Protein AF-A0A6I3UZ73-F1 (afdb_monomer)

InterPro domains:
  IPR006935 Helicase/UvrB, N-terminal [PF04851] (71-137)
  IPR027417 P-loop containing nucleoside triphosphate hydrolase [G3DSA:3.40.50.300] (71-139)
  IPR027417 P-loop containing nucleoside triphosphate hydrolase [SSF52540] (62-137)
  IPR051268 Type I restriction enzyme R subunit [PTHR30195] (1-137)

Nearest PDB structures (foldseek):
  4xjx-assembly1_B  TM=8.938E-01  e=1.726E-08  Escherichia coli
  4xjx-assembly1_A  TM=8.950E-01  e=1.965E-08  Escherichia coli
  2w00-assembly2_B  TM=8.833E-01  e=1.965E-08  Escherichia coli
  6h2j-assembly1_A  TM=8.918E-01  e=4.564E-08  Escherichia coli
  4be7-assembly1_B  TM=8.445E-01  e=5.914E-08  Escherichia coli

Radius of gyration: 16.31 Å; Cα contacts (8 Å, |Δi|>4): 140; chains: 1; bounding box: 42×25×46 Å

Secondary structure (DSSP, 8-state):
-EEE-SSSEEE-----GGG--GGG-EEEE-TT--EE-SHHHHIIIIISTTHHHHHHHTSEEEETTTTEEEEPPHHHHHHHHHHHHHHHTT--------TTS-HHHHHHHHHHHHTTSTT---------HHHHHHHHTT-

Sequence (139 aa):
FVVTNKVDTRYIAAARENKLNKQFLTKWVDKDNQPITSLTSFAHEVLSIPRAHQMVMQYSVIDDSKKALILLRPYQIHAIEAVQEASRQQASGYVWHTTGSGKTLTSYKVARNLLQIPSIQKTIFVVDRRDLDQQTTSS

Structure (m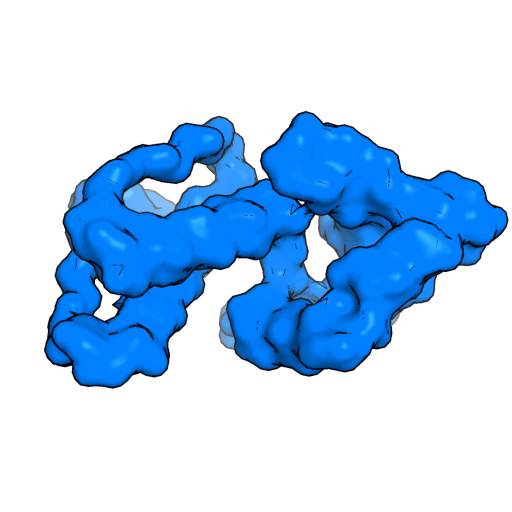mCIF, N/CA/C/O backbone):
data_AF-A0A6I3UZ73-F1
#
_entry.id   AF-A0A6I3UZ73-F1
#
loop_
_atom_site.group_PDB
_atom_site.id
_atom_site.type_symbol
_atom_site.label_atom_id
_atom_site.label_alt_id
_atom_site.label_comp_id
_atom_site.label_asym_id
_atom_site.label_entity_id
_atom_site.label_seq_id
_atom_site.pdbx_PDB_ins_code
_atom_site.Cartn_x
_atom_site.Cartn_y
_atom_site.Cartn_z
_atom_site.occupancy
_atom_site.B_iso_or_equiv
_atom_site.auth_seq_id
_atom_site.auth_comp_id
_atom_site.auth_asym_id
_atom_site.auth_atom_id
_atom_site.pdbx_PDB_model_num
ATOM 1 N N . PHE A 1 1 ? 7.906 7.818 -10.024 1.00 92.12 1 PHE A N 1
ATOM 2 C CA . PHE A 1 1 ? 8.236 7.539 -11.434 1.00 92.12 1 PHE A CA 1
ATOM 3 C C . PHE A 1 1 ? 7.574 6.251 -11.888 1.00 92.12 1 PHE A C 1
ATOM 5 O O . PHE A 1 1 ? 7.428 5.338 -11.080 1.00 92.12 1 PHE A O 1
ATOM 12 N N . VAL A 1 2 ? 7.206 6.185 -13.167 1.00 94.94 2 VAL A N 1
ATOM 13 C CA . VAL A 1 2 ? 6.790 4.956 -13.856 1.00 94.94 2 VAL A CA 1
ATOM 14 C C . VAL A 1 2 ? 7.904 4.590 -14.834 1.00 94.94 2 VAL A C 1
ATOM 16 O O . VAL A 1 2 ? 8.409 5.461 -15.538 1.00 94.94 2 VAL A O 1
ATOM 19 N N . VAL A 1 3 ? 8.313 3.325 -14.840 1.00 94.75 3 VAL A N 1
ATOM 20 C CA . VAL A 1 3 ? 9.386 2.779 -15.678 1.00 94.75 3 VAL A CA 1
ATOM 21 C C . VAL A 1 3 ? 8.789 1.642 -16.493 1.00 94.75 3 VAL A C 1
ATOM 23 O O . VAL A 1 3 ? 8.189 0.733 -15.923 1.00 94.75 3 VAL A O 1
ATOM 26 N N . THR A 1 4 ? 8.914 1.693 -17.816 1.00 96.31 4 THR A N 1
ATOM 27 C CA . THR A 1 4 ? 8.273 0.714 -18.699 1.00 96.31 4 THR A CA 1
ATOM 28 C C . THR A 1 4 ? 9.080 0.474 -19.968 1.00 96.31 4 THR A C 1
ATOM 30 O O . THR A 1 4 ? 9.706 1.389 -20.498 1.00 96.31 4 THR A O 1
ATOM 33 N N . ASN A 1 5 ? 9.014 -0.753 -20.482 1.00 95.94 5 ASN A N 1
ATOM 34 C CA . ASN A 1 5 ? 9.404 -1.111 -21.850 1.00 95.94 5 ASN A CA 1
ATOM 35 C C . ASN A 1 5 ? 8.183 -1.545 -22.694 1.00 95.94 5 ASN A C 1
ATOM 37 O O . ASN A 1 5 ? 8.331 -2.296 -23.654 1.00 95.94 5 ASN A O 1
ATOM 41 N N . LYS A 1 6 ? 6.977 -1.086 -22.320 1.00 92.56 6 LYS A N 1
ATOM 42 C CA . LYS A 1 6 ? 5.643 -1.448 -22.846 1.00 92.56 6 LYS A CA 1
ATOM 43 C C . LYS A 1 6 ? 5.095 -2.802 -22.380 1.00 92.56 6 LYS A C 1
ATOM 45 O O . LYS A 1 6 ? 3.882 -2.905 -22.198 1.00 92.56 6 LYS A O 1
ATOM 50 N N . VAL A 1 7 ? 5.950 -3.800 -22.148 1.00 93.56 7 VAL A N 1
ATOM 51 C CA . VAL A 1 7 ? 5.539 -5.159 -21.728 1.00 93.56 7 VAL A CA 1
ATOM 52 C C . VAL A 1 7 ? 5.731 -5.432 -20.231 1.00 93.56 7 VAL A C 1
ATOM 54 O O . VAL A 1 7 ? 5.000 -6.241 -19.663 1.00 93.56 7 VAL A O 1
ATOM 57 N N . ASP A 1 8 ? 6.674 -4.741 -19.585 1.00 95.44 8 ASP A N 1
ATOM 58 C CA . ASP A 1 8 ? 6.912 -4.744 -18.138 1.00 95.44 8 ASP A CA 1
ATOM 59 C C . ASP A 1 8 ? 6.892 -3.303 -17.617 1.00 95.44 8 ASP A C 1
ATOM 61 O O . ASP A 1 8 ? 7.829 -2.531 -17.828 1.00 95.44 8 ASP A O 1
ATOM 65 N N . THR A 1 9 ? 5.797 -2.937 -16.955 1.00 97.56 9 THR A N 1
ATOM 66 C CA . THR A 1 9 ? 5.589 -1.627 -16.334 1.00 97.56 9 THR A CA 1
ATOM 67 C C . THR A 1 9 ? 5.722 -1.730 -14.824 1.00 97.56 9 THR A C 1
ATOM 69 O O . THR A 1 9 ? 5.130 -2.593 -14.176 1.00 97.56 9 THR A O 1
ATOM 72 N N . ARG A 1 10 ? 6.518 -0.830 -14.251 1.00 96.00 10 ARG A N 1
ATOM 73 C CA . ARG A 1 10 ? 6.781 -0.745 -12.816 1.00 96.00 10 ARG A CA 1
ATOM 74 C C . ARG A 1 10 ? 6.727 0.694 -12.345 1.00 96.00 10 ARG A C 1
ATOM 76 O O . ARG A 1 10 ? 6.858 1.627 -13.135 1.00 96.00 10 ARG A O 1
ATOM 83 N N . TYR A 1 11 ? 6.598 0.879 -11.042 1.00 94.75 11 TYR A N 1
ATOM 84 C CA . TYR A 1 11 ? 6.614 2.193 -10.421 1.00 94.75 11 TYR A CA 1
ATOM 85 C C . TYR A 1 11 ? 7.556 2.234 -9.220 1.00 94.75 11 TYR A C 1
ATOM 87 O O . TYR A 1 11 ? 7.867 1.218 -8.599 1.00 94.75 11 TYR A O 1
ATOM 95 N N . ILE A 1 12 ? 8.039 3.432 -8.912 1.00 93.38 12 ILE A N 1
ATOM 96 C CA . ILE A 1 12 ? 8.897 3.712 -7.761 1.00 93.38 12 ILE A CA 1
ATOM 97 C C . ILE A 1 12 ? 8.591 5.112 -7.232 1.00 93.38 12 ILE A C 1
ATOM 99 O O . ILE A 1 12 ? 8.228 6.011 -8.000 1.00 93.38 12 ILE A O 1
ATOM 103 N N . ALA A 1 13 ? 8.731 5.309 -5.924 1.00 91.69 13 ALA A N 1
ATOM 104 C CA . ALA A 1 13 ? 8.610 6.629 -5.324 1.00 91.69 13 ALA A CA 1
ATOM 105 C C . ALA A 1 13 ? 9.658 7.593 -5.905 1.00 91.69 13 ALA A C 1
ATOM 107 O O . ALA A 1 13 ? 10.764 7.188 -6.268 1.00 91.69 13 ALA A O 1
ATOM 108 N N . ALA A 1 14 ? 9.301 8.871 -6.027 1.00 86.62 14 ALA A N 1
ATOM 109 C CA . ALA A 1 14 ? 10.261 9.882 -6.448 1.00 86.62 14 ALA A CA 1
ATOM 110 C C . ALA A 1 14 ? 11.307 10.097 -5.342 1.00 86.62 14 ALA A C 1
ATOM 112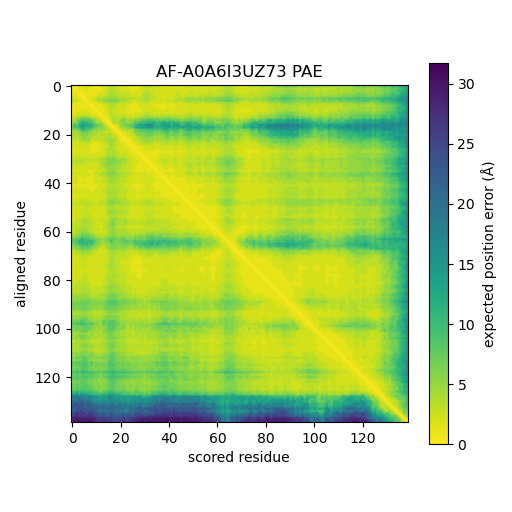 O O . ALA A 1 14 ? 10.960 10.279 -4.175 1.00 86.62 14 ALA A O 1
ATOM 113 N N . ALA A 1 15 ? 12.582 10.082 -5.717 1.00 83.88 15 ALA A N 1
ATOM 114 C CA . ALA A 1 15 ? 13.711 10.344 -4.835 1.00 83.88 15 ALA A CA 1
ATOM 115 C C . ALA A 1 15 ? 14.835 11.022 -5.630 1.00 83.88 15 ALA A C 1
ATOM 117 O O . ALA A 1 15 ? 14.833 10.983 -6.863 1.00 83.88 15 ALA A O 1
ATOM 118 N N . ARG A 1 16 ? 15.803 11.631 -4.929 1.00 77.81 16 ARG A N 1
ATOM 119 C CA . ARG A 1 16 ? 17.061 12.081 -5.552 1.00 77.81 16 ARG A CA 1
ATOM 120 C C . ARG A 1 16 ? 17.782 10.873 -6.161 1.00 77.81 16 ARG A C 1
ATOM 122 O O . ARG A 1 16 ? 17.642 9.767 -5.647 1.00 77.81 16 ARG A O 1
ATOM 129 N N . GLU A 1 17 ? 18.548 11.081 -7.228 1.00 72.69 17 GLU A N 1
ATOM 130 C CA . GLU A 1 17 ? 19.152 9.999 -8.025 1.00 72.69 17 GLU A CA 1
ATOM 131 C C . GLU A 1 17 ? 19.974 9.013 -7.177 1.00 72.69 17 GLU A C 1
ATOM 133 O O . GLU A 1 17 ? 19.786 7.803 -7.265 1.00 72.69 17 GLU A O 1
ATOM 138 N N . ASN A 1 18 ? 20.768 9.528 -6.235 1.00 77.81 18 ASN A N 1
ATOM 139 C CA . ASN A 1 18 ? 21.560 8.733 -5.291 1.00 77.81 18 ASN A CA 1
ATOM 140 C C . ASN A 1 18 ? 20.741 7.969 -4.228 1.00 77.81 18 ASN A C 1
ATOM 142 O O . ASN A 1 18 ? 21.309 7.221 -3.437 1.00 77.81 18 ASN A O 1
ATOM 146 N N . LYS A 1 19 ? 19.420 8.166 -4.177 1.00 78.50 19 LYS A N 1
ATOM 147 C CA . LYS A 1 19 ? 18.487 7.509 -3.249 1.00 78.50 19 LYS A CA 1
ATOM 148 C C . LYS A 1 19 ? 17.490 6.583 -3.957 1.00 78.50 19 LYS A C 1
ATOM 150 O O . LYS A 1 19 ? 16.650 5.978 -3.290 1.00 78.50 19 LYS A O 1
ATOM 155 N N . LEU A 1 20 ? 17.556 6.451 -5.284 1.00 82.06 20 LEU A N 1
ATOM 156 C CA . LEU A 1 20 ? 16.727 5.494 -6.017 1.00 82.06 20 LEU A CA 1
ATOM 157 C C . LEU A 1 20 ? 17.267 4.075 -5.813 1.00 82.06 20 LEU A C 1
ATOM 159 O O . LEU A 1 20 ? 18.351 3.732 -6.273 1.00 82.06 20 LEU A O 1
ATOM 163 N N . ASN A 1 21 ? 16.483 3.226 -5.150 1.00 82.12 21 ASN A N 1
ATOM 164 C CA . ASN A 1 21 ? 16.833 1.825 -4.934 1.00 82.12 21 ASN A CA 1
ATOM 165 C C . ASN A 1 21 ? 15.911 0.909 -5.756 1.00 82.12 21 ASN A C 1
ATOM 167 O O . ASN A 1 21 ? 14.691 0.903 -5.582 1.00 82.12 21 ASN A O 1
ATOM 171 N N . LYS A 1 22 ? 16.517 0.094 -6.631 1.00 84.88 22 LYS A N 1
ATOM 172 C CA . LYS A 1 22 ? 15.824 -0.862 -7.513 1.00 84.88 22 LYS A CA 1
ATOM 173 C C . LYS A 1 22 ? 14.977 -1.888 -6.751 1.00 84.88 22 LYS A C 1
ATOM 175 O O . LYS A 1 22 ? 14.013 -2.393 -7.314 1.00 84.88 22 LYS A O 1
ATOM 180 N N . GLN A 1 23 ? 15.278 -2.165 -5.483 1.00 83.81 23 GLN A N 1
ATOM 181 C CA . GLN A 1 23 ? 14.478 -3.054 -4.629 1.00 83.81 23 GLN A CA 1
ATOM 182 C C . GLN A 1 23 ? 13.062 -2.515 -4.360 1.00 83.81 23 GLN A C 1
ATOM 184 O O . GLN A 1 23 ? 12.166 -3.288 -4.029 1.00 83.81 23 GLN A O 1
ATOM 189 N N . PHE A 1 24 ? 12.838 -1.205 -4.519 1.00 85.81 24 PHE A N 1
ATOM 190 C CA . PHE A 1 24 ? 11.514 -0.583 -4.397 1.00 85.81 24 PHE A CA 1
ATOM 191 C C . PHE A 1 24 ? 10.777 -0.454 -5.735 1.00 85.81 24 PHE A C 1
ATOM 193 O O . PHE A 1 24 ? 9.661 0.066 -5.773 1.00 85.81 24 PHE A O 1
ATOM 200 N N . LEU A 1 25 ? 11.374 -0.929 -6.834 1.00 91.62 25 LEU A N 1
ATOM 201 C CA . LEU A 1 25 ? 10.743 -0.937 -8.146 1.00 91.62 25 LEU A CA 1
ATOM 202 C C . LEU A 1 25 ? 9.636 -1.998 -8.175 1.00 91.62 25 LEU A C 1
ATOM 204 O O . LEU A 1 25 ? 9.893 -3.199 -8.269 1.00 91.62 25 LEU A O 1
ATOM 208 N N . THR A 1 26 ? 8.394 -1.538 -8.083 1.00 94.06 26 THR A N 1
ATOM 209 C CA . THR A 1 26 ? 7.233 -2.374 -7.776 1.00 94.06 26 THR A CA 1
ATOM 210 C C . THR A 1 26 ? 6.395 -2.616 -9.026 1.00 94.06 26 THR A C 1
ATOM 212 O O . THR A 1 26 ? 6.144 -1.695 -9.803 1.00 94.06 26 THR A O 1
ATOM 215 N N . LYS A 1 27 ? 5.966 -3.866 -9.230 1.00 95.31 27 LYS A N 1
ATOM 216 C CA . LYS A 1 27 ? 4.944 -4.221 -10.224 1.00 95.31 27 LYS A CA 1
ATOM 217 C C . LYS A 1 27 ? 3.564 -4.002 -9.625 1.00 95.31 27 LYS A C 1
ATOM 219 O O . LYS A 1 27 ? 3.370 -4.274 -8.441 1.00 95.31 27 LYS A O 1
ATOM 224 N N . TRP A 1 28 ? 2.619 -3.547 -10.437 1.00 96.50 28 TRP A N 1
ATOM 225 C CA . TRP A 1 28 ? 1.223 -3.566 -10.026 1.00 96.50 28 TRP A CA 1
ATOM 226 C C . TRP A 1 28 ? 0.669 -4.991 -10.110 1.00 96.50 28 TRP A C 1
ATOM 228 O O . TRP A 1 28 ? 1.064 -5.765 -10.985 1.00 96.50 28 TRP A O 1
ATOM 238 N N . VAL A 1 29 ? -0.230 -5.329 -9.193 1.00 96.06 29 VAL A N 1
ATOM 239 C CA . VAL A 1 29 ? -1.027 -6.556 -9.237 1.00 96.06 29 VAL A CA 1
ATOM 240 C C . VAL A 1 29 ? -2.485 -6.178 -9.020 1.00 96.06 29 VAL A C 1
ATOM 242 O O . VAL A 1 29 ? -2.764 -5.213 -8.303 1.00 96.06 29 VAL A O 1
ATOM 245 N N . ASP A 1 30 ? -3.403 -6.914 -9.631 1.00 93.62 30 ASP A N 1
ATOM 246 C CA . ASP A 1 30 ? -4.828 -6.760 -9.350 1.00 93.62 30 ASP A CA 1
ATOM 247 C C . ASP A 1 30 ? -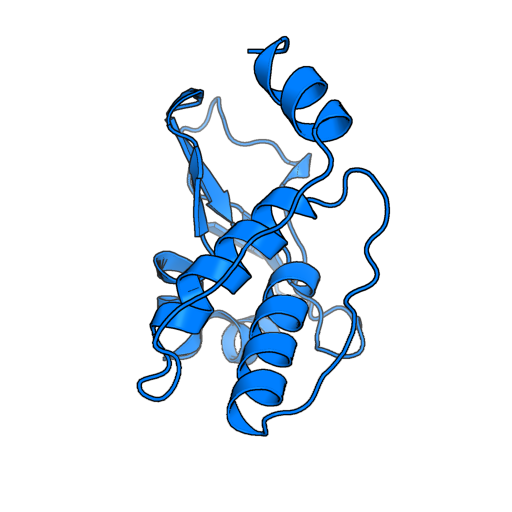5.199 -7.305 -7.956 1.00 93.62 30 ASP A C 1
ATOM 249 O O . ASP A 1 30 ? -4.346 -7.731 -7.169 1.00 93.62 30 ASP A O 1
ATOM 253 N N . LYS A 1 31 ? -6.493 -7.254 -7.636 1.00 88.75 31 LYS A N 1
ATOM 254 C CA . LYS A 1 31 ? -7.061 -7.748 -6.373 1.00 88.75 31 LYS A CA 1
ATOM 255 C C . LYS A 1 31 ? -6.866 -9.257 -6.161 1.00 88.75 31 LYS A C 1
ATOM 257 O O . LYS A 1 31 ? -6.835 -9.704 -5.018 1.00 88.75 31 LYS A O 1
ATOM 262 N N . ASP A 1 32 ? -6.696 -10.015 -7.243 1.00 90.56 32 ASP A N 1
ATOM 263 C CA . ASP A 1 32 ? -6.488 -11.465 -7.255 1.00 90.56 32 ASP A CA 1
ATOM 264 C C . ASP A 1 32 ? -4.981 -11.810 -7.295 1.00 90.56 32 ASP A C 1
ATOM 266 O O . ASP A 1 32 ? -4.579 -12.954 -7.529 1.00 90.56 32 ASP A O 1
ATOM 270 N N . ASN A 1 33 ? -4.133 -10.807 -7.026 1.00 88.44 33 ASN A N 1
ATOM 271 C CA . ASN A 1 33 ? -2.673 -10.850 -7.040 1.00 88.44 33 ASN A CA 1
ATOM 272 C C . ASN A 1 33 ? -2.059 -11.233 -8.396 1.00 88.44 33 ASN A C 1
ATOM 274 O O . ASN A 1 33 ? -0.892 -11.637 -8.449 1.00 88.44 33 ASN A O 1
ATOM 278 N N . GLN A 1 34 ? -2.796 -11.069 -9.496 1.00 94.81 34 GLN A N 1
ATOM 279 C CA . GLN A 1 34 ? -2.259 -11.290 -10.832 1.00 94.81 34 GLN A CA 1
ATOM 280 C C . GLN A 1 34 ? -1.467 -10.060 -11.301 1.00 94.81 34 GLN A C 1
ATOM 282 O O . GLN A 1 34 ? -1.943 -8.927 -11.184 1.00 94.81 34 GLN A O 1
ATOM 287 N N . PRO A 1 35 ? -0.241 -10.237 -11.829 1.00 95.25 35 PRO A N 1
ATOM 288 C CA . PRO A 1 35 ? 0.569 -9.126 -12.317 1.00 95.25 35 PRO A CA 1
ATOM 289 C C . PRO A 1 35 ? -0.074 -8.365 -13.479 1.00 95.25 35 PRO A C 1
ATOM 291 O O . PRO A 1 35 ? -0.417 -8.950 -14.503 1.00 95.25 35 PRO A O 1
ATOM 294 N N . ILE A 1 36 ? -0.107 -7.035 -13.371 1.00 95.94 36 ILE A N 1
ATOM 295 C CA . ILE A 1 36 ? -0.474 -6.137 -14.471 1.00 95.94 36 ILE A CA 1
ATOM 296 C C . ILE A 1 36 ? 0.801 -5.492 -15.006 1.00 95.94 36 ILE A C 1
ATOM 298 O O . ILE A 1 36 ? 1.338 -4.553 -14.417 1.00 95.94 36 ILE A O 1
ATOM 302 N N . THR A 1 37 ? 1.316 -6.025 -16.114 1.00 94.69 37 THR A N 1
ATOM 303 C CA . THR A 1 37 ? 2.630 -5.628 -16.646 1.00 94.69 37 THR A CA 1
ATOM 304 C C . THR A 1 37 ? 2.545 -4.751 -17.894 1.00 94.69 37 THR A C 1
ATOM 306 O O . THR A 1 37 ? 3.433 -3.924 -18.114 1.00 94.69 37 THR A O 1
ATOM 309 N N . SER A 1 38 ? 1.485 -4.883 -18.699 1.00 97.00 38 SER A N 1
ATOM 310 C CA . SER A 1 38 ? 1.317 -4.076 -19.912 1.00 97.00 38 SER A CA 1
ATOM 311 C C . SER A 1 38 ? 1.142 -2.594 -19.560 1.00 97.00 38 SER A C 1
ATOM 313 O O . SER A 1 38 ? 0.484 -2.251 -18.574 1.00 97.00 38 SER A O 1
ATOM 315 N N . LEU A 1 39 ? 1.720 -1.701 -20.369 1.00 96.69 39 LEU A N 1
ATOM 316 C CA . LEU A 1 39 ? 1.588 -0.258 -20.143 1.00 96.69 39 LEU A CA 1
ATOM 317 C C . LEU A 1 39 ? 0.124 0.194 -20.196 1.00 96.69 39 LEU A C 1
ATOM 319 O O . LEU A 1 39 ? -0.293 0.991 -19.364 1.00 96.69 39 LEU A O 1
ATOM 323 N N . THR A 1 40 ? -0.656 -0.324 -21.145 1.00 96.75 40 THR A N 1
ATOM 324 C CA . THR A 1 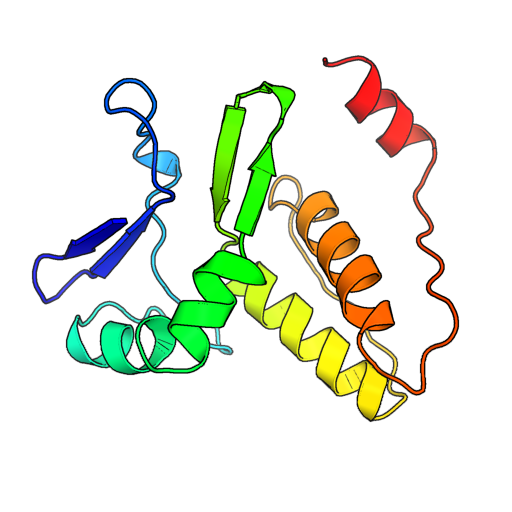40 ? -2.059 0.070 -21.326 1.00 96.75 40 THR A CA 1
ATOM 325 C C . THR A 1 40 ? -2.908 -0.311 -20.116 1.00 96.75 40 THR A C 1
ATOM 327 O O . THR A 1 40 ? -3.627 0.533 -19.585 1.00 96.75 40 THR A O 1
ATOM 330 N N . SER A 1 41 ? -2.785 -1.550 -19.630 1.00 96.44 41 SER A N 1
ATOM 331 C CA . SER A 1 41 ? -3.525 -2.005 -18.448 1.00 96.44 41 SER A CA 1
ATOM 332 C C . SER A 1 41 ? -3.059 -1.276 -17.188 1.00 96.44 41 SER A C 1
ATOM 334 O O . SER A 1 41 ? -3.885 -0.844 -16.393 1.00 96.44 41 SER A O 1
ATOM 336 N N . PHE A 1 42 ? -1.749 -1.056 -17.026 1.00 97.19 42 PHE A N 1
ATOM 337 C CA . PHE A 1 42 ? -1.225 -0.271 -15.906 1.00 97.19 42 PHE A CA 1
ATOM 338 C C . PHE A 1 42 ? -1.740 1.174 -15.927 1.00 97.19 42 PHE A C 1
ATOM 340 O O . PHE A 1 42 ? -2.112 1.715 -14.889 1.00 97.19 42 PHE A O 1
ATOM 347 N N . ALA A 1 43 ? -1.769 1.813 -17.099 1.00 96.75 43 ALA A N 1
ATOM 348 C CA . ALA A 1 43 ? -2.259 3.178 -17.235 1.00 96.75 43 ALA A CA 1
ATOM 349 C C . AL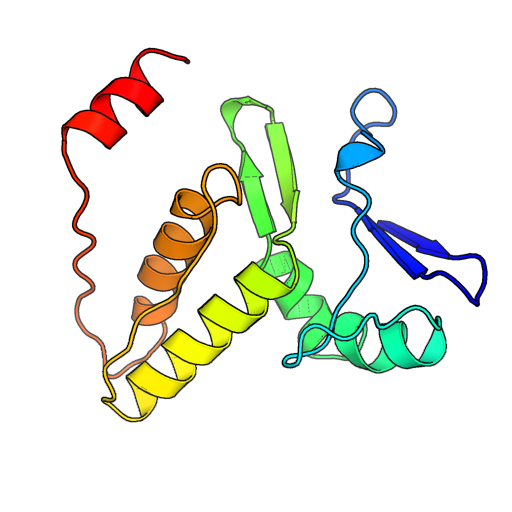A A 1 43 ? -3.741 3.279 -16.854 1.00 96.75 43 ALA A C 1
ATOM 351 O O . ALA A 1 43 ? -4.115 4.197 -16.128 1.00 96.75 43 ALA A O 1
ATOM 352 N N . HIS A 1 44 ? -4.557 2.310 -17.274 1.00 95.88 44 HIS A N 1
ATOM 353 C CA . HIS A 1 44 ? -5.963 2.228 -16.886 1.00 95.88 44 HIS A CA 1
ATOM 354 C C . HIS A 1 44 ? -6.140 2.032 -15.374 1.00 95.88 44 HIS A C 1
ATOM 356 O O . HIS A 1 44 ? -6.930 2.728 -14.745 1.00 95.88 44 HIS A O 1
ATOM 362 N N . GLU A 1 45 ? -5.380 1.118 -14.776 1.00 94.44 45 GLU A N 1
ATOM 363 C CA . GLU A 1 45 ? -5.563 0.729 -13.375 1.00 94.44 45 GLU A CA 1
ATOM 364 C C . GLU A 1 45 ? -4.960 1.715 -12.377 1.00 94.44 45 GLU A C 1
ATOM 366 O O . GLU A 1 45 ? -5.522 1.903 -11.306 1.00 94.44 45 GLU A O 1
ATOM 371 N N . VAL A 1 46 ? -3.822 2.335 -12.707 1.00 95.62 46 VAL A N 1
ATOM 372 C CA . VAL A 1 46 ? -3.002 3.106 -11.752 1.00 95.62 46 VAL A CA 1
ATOM 373 C C . VAL A 1 46 ? -2.927 4.590 -12.103 1.00 95.62 46 VAL A C 1
ATOM 375 O O . VAL A 1 46 ? -2.864 5.429 -11.203 1.00 95.62 46 VAL A O 1
ATOM 378 N N . LEU A 1 47 ? -2.910 4.929 -13.396 1.00 95.75 47 LEU A N 1
ATOM 379 C CA . LEU A 1 47 ? -2.730 6.308 -13.872 1.00 95.75 47 LEU A CA 1
ATOM 380 C C . LEU A 1 47 ? -4.042 6.993 -14.270 1.00 95.75 47 LEU A C 1
ATOM 382 O O . LEU A 1 47 ? -4.031 8.184 -14.580 1.00 95.75 47 LEU A O 1
ATOM 386 N N . SER A 1 48 ? -5.166 6.277 -14.238 1.00 96.19 48 SER A N 1
ATOM 387 C CA . SER A 1 48 ? -6.486 6.866 -14.433 1.00 96.19 48 SER A CA 1
ATOM 388 C C . SER A 1 48 ? -6.844 7.801 -13.282 1.00 96.19 48 SER A C 1
ATOM 390 O O . SER A 1 48 ? -6.396 7.645 -12.145 1.00 96.19 48 SER A O 1
ATOM 392 N N . ILE A 1 49 ? -7.672 8.800 -13.567 1.00 95.81 49 ILE A N 1
ATOM 393 C CA . ILE A 1 49 ? -8.289 9.627 -12.530 1.00 95.81 49 ILE A CA 1
ATOM 394 C C . ILE A 1 49 ? -9.562 8.895 -12.065 1.00 95.81 49 ILE A C 1
ATOM 396 O O . ILE A 1 49 ? -10.336 8.466 -12.918 1.00 95.81 49 ILE A O 1
ATOM 400 N N . PRO A 1 50 ? -9.799 8.741 -10.746 1.00 94.88 50 PRO A N 1
ATOM 401 C CA . PRO A 1 50 ? -9.090 9.391 -9.639 1.00 94.88 50 PRO A CA 1
ATOM 402 C C . PRO A 1 50 ? -7.890 8.617 -9.070 1.00 94.88 50 PRO A C 1
ATOM 404 O O . PRO A 1 50 ? -7.210 9.150 -8.189 1.00 94.88 50 PRO A O 1
ATOM 407 N N . ARG A 1 51 ? -7.592 7.398 -9.538 1.00 94.62 51 ARG A N 1
ATOM 408 C CA . ARG A 1 51 ? -6.566 6.537 -8.925 1.00 94.62 51 ARG A CA 1
ATOM 409 C C . ARG A 1 51 ? -5.189 7.195 -8.843 1.00 94.62 51 ARG A C 1
ATOM 411 O O . ARG A 1 51 ? -4.557 7.119 -7.793 1.00 94.62 51 ARG A O 1
ATOM 418 N N . ALA A 1 52 ? -4.744 7.904 -9.877 1.00 94.62 52 ALA A N 1
ATOM 419 C CA . ALA A 1 52 ? -3.461 8.609 -9.871 1.00 94.62 52 ALA A CA 1
ATOM 420 C C . ALA A 1 52 ? -3.344 9.593 -8.691 1.00 94.62 52 ALA A C 1
ATOM 422 O O . ALA A 1 52 ? -2.314 9.656 -8.017 1.00 94.62 52 ALA A O 1
ATOM 423 N N . HIS A 1 53 ? -4.423 10.318 -8.386 1.00 94.81 53 HIS A N 1
ATOM 424 C CA . HIS A 1 53 ? -4.487 11.214 -7.232 1.00 94.81 53 HIS A CA 1
ATOM 425 C C . HIS A 1 53 ? -4.430 10.442 -5.912 1.00 94.81 53 HIS A C 1
ATOM 427 O O . HIS A 1 53 ? -3.718 10.840 -4.988 1.00 94.81 53 HIS A O 1
ATOM 433 N N . GLN A 1 54 ? -5.133 9.312 -5.821 1.00 93.31 54 GLN A N 1
ATOM 434 C CA . GLN A 1 54 ? -5.087 8.461 -4.633 1.00 93.31 54 GLN A CA 1
ATOM 435 C C . GLN A 1 54 ? -3.690 7.870 -4.418 1.00 93.31 54 GLN A C 1
ATOM 437 O O . GLN A 1 54 ? -3.200 7.886 -3.294 1.00 93.31 54 GLN A O 1
ATOM 442 N N . MET A 1 55 ? -2.999 7.444 -5.476 1.00 93.06 55 MET A N 1
ATOM 443 C CA . MET A 1 55 ? -1.625 6.938 -5.398 1.00 93.06 55 MET A CA 1
ATOM 444 C C . MET A 1 55 ? -0.671 7.948 -4.753 1.00 93.06 55 MET A C 1
ATOM 446 O O . MET A 1 55 ? 0.144 7.575 -3.911 1.00 93.06 55 MET A O 1
ATOM 450 N N . VAL A 1 56 ? -0.797 9.228 -5.114 1.00 90.38 56 VAL A N 1
ATOM 451 C CA . VAL A 1 56 ? 0.084 10.298 -4.620 1.00 90.38 56 VAL A CA 1
ATOM 452 C C . VAL A 1 56 ? -0.335 10.836 -3.249 1.00 90.38 56 VAL A C 1
ATOM 454 O O . VAL A 1 56 ? 0.525 11.249 -2.483 1.00 90.38 56 VAL A O 1
ATOM 457 N N . MET A 1 57 ? -1.629 10.858 -2.916 1.00 87.75 57 MET A N 1
ATOM 458 C CA . MET A 1 57 ? -2.111 11.466 -1.662 1.00 87.75 57 MET A CA 1
ATOM 459 C C . MET A 1 57 ? -2.473 10.441 -0.582 1.00 87.75 57 MET A C 1
ATOM 461 O O . MET A 1 57 ? -2.189 10.614 0.607 1.00 87.75 57 MET A O 1
ATOM 465 N N . GLN A 1 58 ? -3.147 9.367 -0.983 1.00 88.31 58 GLN A N 1
ATOM 466 C CA . GLN A 1 58 ? -3.722 8.370 -0.083 1.00 88.31 58 GLN A CA 1
ATOM 467 C C . GLN A 1 58 ? -2.864 7.117 0.038 1.00 88.31 58 GLN A C 1
ATOM 469 O O . GLN A 1 58 ? -2.963 6.444 1.053 1.00 88.31 58 GLN A O 1
ATOM 474 N N . TYR A 1 59 ? -2.000 6.807 -0.925 1.00 91.69 59 TYR A N 1
ATOM 475 C CA . TYR A 1 59 ? -1.189 5.584 -0.901 1.00 91.69 59 TYR A CA 1
ATOM 476 C C . TYR A 1 59 ? 0.314 5.858 -0.897 1.00 91.69 59 TYR A C 1
ATOM 478 O O . TYR A 1 59 ? 1.123 5.011 -1.277 1.00 91.69 59 TYR A O 1
ATOM 486 N N . SER A 1 60 ? 0.692 7.025 -0.378 1.00 90.62 60 SER A N 1
ATOM 487 C CA . SER A 1 60 ? 2.068 7.365 -0.047 1.00 90.62 60 SER A CA 1
ATOM 488 C C . SER A 1 60 ? 2.229 7.735 1.426 1.00 90.62 60 SER A C 1
ATOM 490 O O . SER A 1 60 ? 1.294 8.215 2.079 1.00 90.62 60 SER A O 1
ATOM 492 N N . VAL A 1 61 ? 3.444 7.562 1.940 1.00 87.00 61 VAL A N 1
ATOM 493 C CA . VAL A 1 61 ? 3.859 7.988 3.279 1.00 87.00 61 VAL A CA 1
ATOM 494 C C . VAL A 1 61 ? 5.179 8.740 3.179 1.00 87.00 61 VAL A C 1
ATOM 496 O O . VAL A 1 61 ? 6.068 8.344 2.430 1.00 87.00 61 VAL A O 1
ATOM 499 N N . ILE A 1 62 ? 5.296 9.839 3.919 1.00 84.88 62 ILE A N 1
ATOM 500 C CA . ILE A 1 62 ? 6.546 10.587 4.044 1.00 84.88 62 ILE A CA 1
ATOM 501 C C . ILE A 1 62 ? 7.296 10.010 5.242 1.00 84.88 62 ILE A C 1
ATOM 503 O O . ILE A 1 62 ? 6.793 10.050 6.363 1.00 84.88 62 ILE A O 1
ATOM 507 N N . ASP A 1 63 ? 8.478 9.455 4.995 1.00 83.00 63 ASP A N 1
ATOM 508 C CA . ASP A 1 63 ? 9.428 9.083 6.037 1.00 83.00 63 ASP A CA 1
ATOM 509 C C . ASP A 1 63 ? 10.247 10.327 6.392 1.00 83.00 63 ASP A C 1
ATOM 511 O O . ASP A 1 63 ? 11.114 10.759 5.621 1.00 83.00 63 ASP A O 1
ATOM 515 N N . ASP A 1 64 ? 9.927 10.930 7.538 1.00 78.06 64 ASP A N 1
ATOM 516 C CA . ASP A 1 64 ? 10.558 12.174 7.973 1.00 78.06 64 ASP A CA 1
ATOM 517 C C . ASP A 1 64 ? 12.042 11.983 8.317 1.00 78.06 64 ASP A C 1
ATOM 519 O O . ASP A 1 64 ? 12.862 12.845 7.997 1.00 78.06 64 ASP A O 1
ATOM 523 N N . SER A 1 65 ? 12.405 10.818 8.866 1.00 78.31 65 SER A N 1
ATOM 524 C CA . SER A 1 65 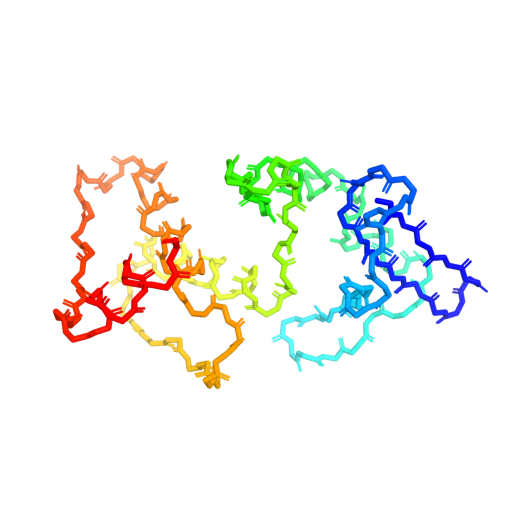? 13.784 10.487 9.242 1.00 78.31 65 SER A CA 1
ATOM 525 C C . SER A 1 65 ? 14.696 10.395 8.015 1.00 78.31 65 SER A C 1
ATOM 527 O O . SER A 1 65 ? 15.782 10.972 7.976 1.00 78.31 65 SER A O 1
ATOM 529 N N . LYS A 1 66 ? 14.220 9.737 6.951 1.00 77.12 66 LYS A N 1
ATOM 530 C CA . LYS A 1 66 ? 14.981 9.547 5.704 1.00 77.12 66 LYS A CA 1
ATOM 531 C C . LYS A 1 66 ? 14.774 10.680 4.700 1.00 77.12 66 LYS A C 1
ATOM 533 O O . LYS A 1 66 ? 15.449 10.702 3.656 1.00 77.12 66 LYS A O 1
ATOM 538 N N . LYS A 1 67 ? 13.852 11.606 5.003 1.00 81.38 67 LYS A N 1
ATOM 539 C CA . LYS A 1 67 ? 13.325 12.643 4.101 1.00 81.38 67 LYS A CA 1
ATOM 540 C C . LYS A 1 67 ? 12.987 12.036 2.737 1.00 81.38 67 LYS A C 1
ATOM 542 O O . LYS A 1 67 ? 13.502 12.470 1.703 1.00 81.38 67 LYS A O 1
ATOM 547 N N . ALA A 1 68 ? 12.199 10.962 2.757 1.00 83.81 68 ALA A N 1
ATOM 548 C CA . ALA A 1 68 ? 11.896 10.146 1.586 1.00 83.81 68 ALA A CA 1
ATOM 549 C C . ALA A 1 68 ? 10.393 9.889 1.452 1.00 83.81 68 ALA A C 1
ATOM 551 O O . ALA A 1 68 ? 9.681 9.740 2.442 1.00 83.81 68 ALA A O 1
ATOM 552 N N . LEU A 1 69 ? 9.917 9.806 0.209 1.00 88.12 69 LEU A N 1
ATOM 553 C CA . LEU A 1 69 ? 8.564 9.355 -0.088 1.00 88.12 69 LEU A CA 1
ATOM 554 C C . LEU A 1 69 ? 8.564 7.830 -0.222 1.00 88.12 69 LEU A C 1
ATOM 556 O O . LEU A 1 69 ? 9.383 7.263 -0.943 1.00 88.12 69 LEU A O 1
ATOM 560 N N . ILE A 1 70 ? 7.620 7.174 0.437 1.00 88.19 70 ILE A N 1
ATOM 561 C CA . ILE A 1 70 ? 7.353 5.745 0.317 1.00 88.19 70 ILE A CA 1
ATOM 562 C C . ILE A 1 70 ? 6.007 5.595 -0.383 1.00 88.19 70 ILE A C 1
ATOM 564 O O . ILE A 1 70 ? 5.016 6.173 0.055 1.00 88.19 70 ILE A O 1
ATOM 568 N N . LEU A 1 71 ? 5.963 4.814 -1.461 1.00 91.75 71 LEU A N 1
ATOM 569 C CA . LEU A 1 71 ? 4.706 4.384 -2.070 1.00 91.75 71 LEU A CA 1
ATOM 570 C C . LEU A 1 71 ? 4.316 3.022 -1.507 1.00 91.75 71 LEU A C 1
ATOM 572 O O . LEU A 1 71 ? 5.167 2.141 -1.362 1.00 91.75 71 LEU A O 1
ATOM 576 N N . LEU A 1 72 ? 3.032 2.852 -1.207 1.00 93.19 72 LEU A N 1
ATOM 577 C CA . LEU A 1 72 ? 2.500 1.562 -0.802 1.00 93.19 72 LEU A CA 1
ATOM 578 C C . LEU A 1 72 ? 2.555 0.568 -1.971 1.00 93.19 72 LEU A C 1
ATOM 580 O O . LEU A 1 72 ? 2.418 0.921 -3.149 1.00 93.19 72 LEU A O 1
ATOM 584 N N . ARG A 1 73 ? 2.772 -0.700 -1.629 1.00 94.06 73 ARG A N 1
ATOM 585 C CA . ARG A 1 73 ? 2.697 -1.819 -2.573 1.00 94.06 73 ARG A CA 1
ATOM 586 C C . ARG A 1 73 ? 1.231 -2.180 -2.837 1.00 94.06 73 ARG A C 1
ATOM 588 O O . ARG A 1 73 ? 0.400 -1.938 -1.960 1.00 94.06 73 ARG A O 1
ATOM 595 N N . PRO A 1 74 ? 0.896 -2.807 -3.979 1.00 95.19 74 PRO A N 1
ATOM 596 C CA . PRO A 1 74 ? -0.499 -2.988 -4.379 1.00 95.19 74 PRO A CA 1
ATOM 597 C C . PRO A 1 74 ? -1.309 -3.790 -3.358 1.00 95.19 74 PRO A C 1
ATOM 599 O O . PRO A 1 74 ? -2.395 -3.372 -2.991 1.00 95.19 74 PRO A O 1
ATOM 602 N N . TYR A 1 75 ? -0.745 -4.856 -2.777 1.00 93.56 75 TYR A N 1
ATOM 603 C CA . TYR A 1 75 ? -1.434 -5.629 -1.733 1.00 93.56 75 TYR A CA 1
ATOM 604 C C . TYR A 1 75 ? -1.786 -4.795 -0.490 1.00 93.56 75 TYR A C 1
ATOM 606 O O . TYR A 1 75 ? -2.813 -5.030 0.137 1.00 93.56 75 TYR A O 1
ATOM 614 N N . GLN A 1 76 ? -0.960 -3.803 -0.129 1.00 94.88 76 GLN A N 1
ATOM 615 C CA . GLN A 1 76 ? -1.252 -2.910 0.997 1.00 94.88 76 GLN A CA 1
ATOM 616 C C . GLN A 1 76 ? -2.417 -1.986 0.650 1.00 94.88 76 GLN A C 1
ATOM 618 O O . GLN A 1 76 ? -3.258 -1.714 1.500 1.00 94.88 76 GLN A O 1
ATOM 623 N N . ILE A 1 77 ? -2.457 -1.512 -0.597 1.00 95.31 77 ILE A N 1
ATOM 624 C CA . ILE A 1 77 ? -3.537 -0.673 -1.119 1.00 95.31 77 ILE A CA 1
ATOM 625 C C . ILE A 1 77 ? -4.841 -1.471 -1.135 1.00 95.31 77 ILE A C 1
ATOM 627 O O . ILE A 1 77 ? -5.817 -1.023 -0.543 1.00 95.31 77 ILE A O 1
ATOM 631 N N . HIS A 1 78 ? -4.824 -2.684 -1.690 1.00 94.69 78 HIS A N 1
ATOM 632 C CA . HIS A 1 78 ? -5.982 -3.582 -1.727 1.00 94.69 78 HIS A CA 1
ATOM 633 C C . HIS A 1 78 ? -6.497 -3.903 -0.323 1.00 94.69 78 HIS A C 1
ATOM 635 O O . HIS A 1 78 ? -7.700 -3.868 -0.088 1.00 94.69 78 HIS A O 1
ATOM 641 N N . ALA A 1 79 ? -5.601 -4.139 0.642 1.00 94.81 79 ALA A N 1
ATOM 642 C CA . ALA A 1 79 ? -5.981 -4.336 2.039 1.00 94.81 79 ALA A CA 1
ATOM 643 C C . ALA A 1 79 ? -6.652 -3.092 2.649 1.00 94.81 79 ALA A C 1
ATOM 645 O O . ALA A 1 79 ? -7.653 -3.216 3.351 1.00 94.81 79 ALA A O 1
ATOM 646 N N . ILE A 1 80 ? -6.129 -1.890 2.379 1.00 94.06 80 ILE A N 1
ATOM 647 C CA . ILE A 1 80 ? -6.727 -0.633 2.854 1.00 94.06 80 ILE A CA 1
ATOM 648 C C . ILE A 1 80 ? -8.122 -0.433 2.251 1.00 94.06 80 ILE A C 1
ATOM 650 O O . ILE A 1 80 ? -9.052 -0.104 2.985 1.00 94.06 80 ILE A O 1
ATOM 654 N N . GLU A 1 81 ? -8.270 -0.643 0.942 1.00 93.62 81 GLU A N 1
ATOM 655 C CA . GLU A 1 81 ? -9.544 -0.499 0.227 1.00 93.62 81 GLU A CA 1
ATOM 656 C C . GLU A 1 81 ? -10.580 -1.517 0.725 1.00 93.62 81 GLU A C 1
ATOM 658 O O . GLU A 1 81 ? -11.717 -1.146 1.013 1.00 93.62 81 GLU A O 1
ATOM 663 N N . ALA A 1 82 ? -10.173 -2.773 0.936 1.00 94.50 82 ALA A N 1
ATOM 664 C CA . ALA A 1 82 ? -11.041 -3.811 1.484 1.00 94.50 82 ALA A CA 1
ATOM 665 C C . ALA A 1 82 ? -11.526 -3.479 2.906 1.00 94.50 82 ALA A C 1
ATOM 667 O O . ALA A 1 82 ? -12.706 -3.644 3.207 1.00 94.50 82 ALA A O 1
ATOM 668 N N . VAL A 1 83 ? -10.648 -2.964 3.777 1.00 94.62 83 VAL A N 1
ATOM 669 C CA . VAL A 1 83 ? -11.044 -2.556 5.136 1.00 94.62 83 VAL A CA 1
ATOM 670 C C . VAL A 1 83 ? -11.972 -1.339 5.109 1.00 94.62 83 VAL A C 1
ATOM 672 O O . VAL A 1 83 ? -12.922 -1.286 5.891 1.00 94.62 83 VAL A O 1
ATOM 675 N N . GLN A 1 84 ? -11.734 -0.370 4.220 1.00 91.88 84 GLN A N 1
ATOM 676 C CA . GLN A 1 84 ? -12.634 0.774 4.044 1.00 91.88 84 GLN A CA 1
ATOM 677 C C . GLN A 1 84 ? -14.036 0.325 3.623 1.00 91.88 84 GLN A C 1
ATOM 679 O O . GLN A 1 84 ? -15.017 0.797 4.196 1.00 91.88 84 GLN A O 1
ATOM 684 N N . GLU A 1 85 ? -14.128 -0.594 2.661 1.00 93.06 85 GLU A N 1
ATOM 685 C CA . GLU A 1 85 ? -15.408 -1.112 2.182 1.00 93.06 85 GLU A CA 1
ATOM 686 C C . GLU A 1 85 ? -16.129 -1.925 3.262 1.00 93.06 85 GLU A C 1
ATOM 688 O O . GLU A 1 85 ? -17.286 -1.644 3.573 1.00 93.06 85 GLU A O 1
ATOM 693 N N . ALA A 1 86 ? -15.423 -2.844 3.929 1.00 94.12 86 ALA A N 1
ATOM 694 C CA . ALA A 1 86 ? -15.976 -3.601 5.050 1.00 94.12 86 ALA A CA 1
ATOM 695 C C . ALA A 1 86 ? -16.495 -2.671 6.160 1.00 94.12 86 ALA A C 1
ATOM 697 O O . ALA A 1 86 ? -17.589 -2.873 6.679 1.00 94.12 86 ALA A O 1
ATOM 698 N N . SER A 1 87 ? -15.769 -1.593 6.469 1.00 92.19 87 SER A N 1
ATOM 699 C CA . SER A 1 87 ? -16.174 -0.632 7.503 1.00 92.19 87 SER A CA 1
ATOM 700 C C . SER A 1 87 ? -17.440 0.144 7.134 1.00 92.19 87 SER A C 1
ATOM 702 O O . SER A 1 87 ? -18.275 0.389 8.003 1.00 92.19 87 SER A O 1
ATOM 704 N N . ARG A 1 88 ? -17.627 0.498 5.854 1.00 90.25 88 ARG A N 1
ATOM 705 C CA . ARG A 1 88 ? -18.880 1.112 5.369 1.00 90.25 88 ARG A CA 1
ATOM 706 C C . ARG A 1 88 ? -20.067 0.162 5.489 1.00 90.25 88 ARG A C 1
ATOM 708 O O . ARG A 1 88 ? -21.168 0.611 5.784 1.00 90.25 88 ARG A O 1
ATOM 715 N N . GLN A 1 89 ? -19.822 -1.129 5.296 1.00 92.44 89 GLN A N 1
ATOM 716 C CA . GLN A 1 89 ? -20.815 -2.195 5.430 1.00 92.44 89 GLN A CA 1
ATOM 717 C C . GLN A 1 89 ? -20.971 -2.698 6.875 1.00 92.44 89 GLN A C 1
ATOM 719 O O . GLN A 1 89 ? -21.740 -3.623 7.116 1.00 92.44 89 GLN A O 1
ATOM 724 N N . GLN A 1 90 ? -20.240 -2.117 7.836 1.00 89.38 90 GLN A N 1
ATOM 725 C CA . GLN A 1 90 ? -20.189 -2.567 9.234 1.00 89.38 90 GLN A CA 1
ATOM 726 C C . GLN A 1 90 ? -19.785 -4.048 9.386 1.00 89.38 90 GLN A C 1
ATOM 728 O O . GLN A 1 90 ? -20.166 -4.722 10.342 1.00 89.38 90 GLN A O 1
ATOM 733 N N . ALA A 1 91 ? -18.983 -4.553 8.449 1.00 93.94 91 ALA A N 1
ATOM 734 C CA . ALA A 1 91 ? -18.451 -5.904 8.442 1.00 93.94 91 ALA A CA 1
ATOM 735 C C . ALA A 1 91 ? -17.075 -5.966 9.123 1.00 93.94 91 ALA A C 1
ATOM 737 O O . ALA A 1 91 ? -16.240 -5.069 8.995 1.00 93.94 91 ALA A O 1
ATOM 738 N N . SER A 1 92 ? -16.832 -7.062 9.841 1.00 93.31 92 SER A N 1
ATOM 739 C CA . SER A 1 92 ? -15.532 -7.367 10.450 1.00 93.31 92 SER A CA 1
ATOM 740 C C . SER A 1 92 ? -14.683 -8.244 9.529 1.00 93.31 92 SER A C 1
ATOM 742 O O . SER A 1 92 ? -15.208 -8.942 8.664 1.00 93.31 92 SER A O 1
ATOM 744 N N . GLY A 1 93 ? -13.367 -8.253 9.738 1.00 94.00 93 GLY A N 1
ATOM 745 C CA . GLY A 1 93 ? -12.455 -9.091 8.967 1.00 94.00 93 GLY A CA 1
ATOM 746 C C . GLY A 1 93 ? -11.021 -9.037 9.478 1.00 94.00 93 GLY A C 1
ATOM 747 O O . GLY A 1 93 ? -10.723 -8.386 10.480 1.00 94.00 93 GLY A O 1
ATOM 748 N N . TYR A 1 94 ? -10.126 -9.721 8.772 1.00 94.88 94 TYR A N 1
ATOM 749 C CA . TYR A 1 94 ? -8.695 -9.720 9.054 1.00 94.88 94 TYR A CA 1
ATOM 750 C C . TYR A 1 94 ? -7.893 -9.574 7.762 1.00 94.88 94 TYR A C 1
ATOM 752 O O . TYR A 1 94 ? -8.309 -10.011 6.691 1.00 94.88 94 TYR A O 1
ATOM 760 N N . VAL A 1 95 ? -6.712 -8.971 7.877 1.00 93.62 95 VAL A N 1
ATOM 761 C CA . VAL A 1 95 ? -5.733 -8.874 6.793 1.00 93.62 95 VAL A CA 1
ATOM 762 C C . VAL A 1 95 ? -4.532 -9.728 7.174 1.00 93.62 95 VAL A C 1
ATOM 764 O O . VAL A 1 95 ? -3.881 -9.474 8.188 1.00 93.62 95 VAL A O 1
ATOM 767 N N . TRP A 1 96 ? -4.215 -10.732 6.358 1.00 94.00 96 TRP A N 1
ATOM 768 C CA . TRP A 1 96 ? -3.073 -11.607 6.604 1.00 94.00 96 TRP A CA 1
ATOM 769 C C . TRP A 1 96 ? -1.870 -11.205 5.749 1.00 94.00 96 TRP A C 1
ATOM 771 O O . TRP A 1 96 ? -1.861 -11.340 4.531 1.00 94.00 96 TRP A O 1
ATOM 781 N N . HIS A 1 97 ? -0.828 -10.710 6.414 1.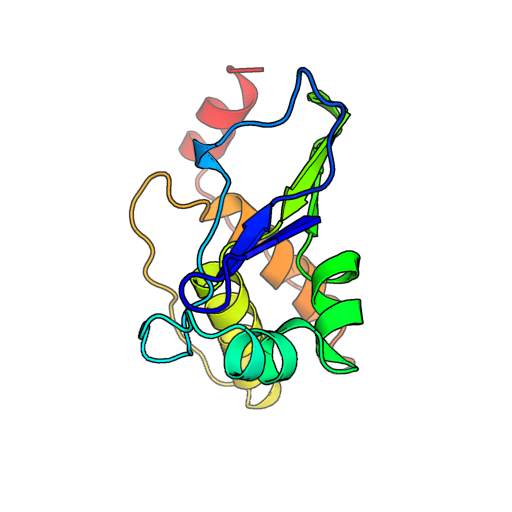00 90.06 97 HIS A N 1
ATOM 782 C CA . HIS A 1 97 ? 0.426 -10.272 5.804 1.00 90.06 97 HIS A CA 1
ATOM 783 C C . HIS A 1 97 ? 1.620 -11.045 6.382 1.00 90.06 97 HIS A C 1
ATOM 785 O O . HIS A 1 97 ? 1.750 -11.188 7.604 1.00 90.06 97 HIS A O 1
ATOM 791 N N . THR A 1 98 ? 2.579 -11.418 5.531 1.00 88.56 98 THR A N 1
ATOM 792 C CA . THR A 1 98 ? 3.864 -11.986 5.981 1.00 88.56 98 THR A CA 1
ATOM 793 C C . THR A 1 98 ? 4.701 -10.979 6.793 1.00 88.56 98 THR A C 1
ATOM 795 O O . THR A 1 98 ? 4.459 -9.764 6.765 1.00 88.56 98 THR A O 1
ATOM 798 N N . THR A 1 99 ? 5.658 -11.450 7.591 1.00 84.50 99 THR A N 1
ATOM 799 C CA . THR A 1 99 ? 6.570 -10.607 8.394 1.00 84.50 99 THR A CA 1
ATOM 800 C C . THR A 1 99 ? 7.507 -9.799 7.493 1.00 84.50 99 THR A C 1
ATOM 802 O O . THR A 1 99 ? 7.918 -10.264 6.438 1.00 84.50 99 THR A O 1
ATOM 805 N N . GLY A 1 100 ? 7.761 -8.534 7.848 1.00 82.44 100 GLY A N 1
ATOM 806 C CA . GLY A 1 100 ? 8.565 -7.611 7.029 1.00 82.44 100 GLY A CA 1
ATOM 807 C C . GLY A 1 100 ? 7.855 -7.000 5.809 1.00 82.44 100 GLY A C 1
ATOM 808 O O . GLY A 1 100 ? 8.428 -6.156 5.130 1.00 82.44 100 GLY A O 1
ATOM 809 N N . SER A 1 101 ? 6.592 -7.345 5.535 1.00 85.38 101 SER A N 1
ATOM 810 C CA . SER A 1 101 ? 5.842 -6.839 4.365 1.00 85.38 101 SER A CA 1
ATOM 811 C C . SER A 1 101 ? 5.281 -5.413 4.503 1.00 85.38 101 SER A C 1
ATOM 813 O O . SER A 1 101 ? 4.611 -4.932 3.589 1.00 85.38 101 SER A O 1
ATOM 815 N N . GLY A 1 102 ? 5.516 -4.734 5.631 1.00 87.25 102 GLY A N 1
ATOM 816 C CA . GLY A 1 102 ? 4.969 -3.397 5.896 1.00 87.25 102 GLY A CA 1
ATOM 817 C C . GLY A 1 102 ? 3.587 -3.392 6.565 1.00 87.25 102 GLY A C 1
ATOM 818 O O . GLY A 1 102 ? 2.781 -2.497 6.304 1.00 87.25 102 GLY A O 1
ATOM 819 N N . LYS A 1 103 ? 3.297 -4.375 7.434 1.00 91.50 103 LYS A N 1
ATOM 820 C CA . LYS A 1 103 ? 2.060 -4.437 8.242 1.00 91.50 103 LYS A CA 1
ATOM 821 C C . LYS A 1 103 ? 1.780 -3.139 9.003 1.00 91.50 103 LYS A C 1
ATOM 823 O O . LYS A 1 103 ? 0.710 -2.574 8.822 1.00 91.50 103 LYS A O 1
ATOM 828 N N . THR A 1 104 ? 2.764 -2.630 9.747 1.00 86.75 104 THR A N 1
ATOM 829 C CA . THR A 1 104 ? 2.652 -1.400 10.551 1.00 86.75 104 THR A CA 1
ATOM 830 C C . THR A 1 104 ? 2.229 -0.190 9.719 1.00 86.75 104 THR A C 1
ATOM 832 O O . THR A 1 104 ? 1.333 0.558 10.095 1.00 86.75 104 THR A O 1
ATOM 835 N N . LEU A 1 105 ? 2.840 -0.015 8.542 1.00 87.12 105 LEU A N 1
ATOM 836 C CA . LEU A 1 105 ? 2.520 1.093 7.642 1.00 87.12 105 LEU A CA 1
ATOM 837 C C . LEU A 1 105 ? 1.087 0.987 7.106 1.00 87.12 105 LEU A C 1
ATOM 839 O O . LEU A 1 105 ? 0.365 1.980 7.029 1.00 87.12 105 LEU A O 1
ATOM 843 N N . THR A 1 106 ? 0.681 -0.238 6.763 1.00 91.12 106 THR A N 1
ATOM 844 C CA . THR A 1 106 ? -0.666 -0.540 6.268 1.00 91.12 106 THR A CA 1
ATOM 845 C C . THR A 1 106 ? -1.702 -0.237 7.348 1.00 91.12 106 THR A C 1
ATOM 847 O O . THR A 1 106 ? -2.652 0.498 7.095 1.00 91.12 106 THR A O 1
ATOM 850 N N . SER A 1 107 ? -1.493 -0.728 8.572 1.00 90.81 107 SER A N 1
ATOM 851 C CA . SER A 1 107 ? -2.437 -0.564 9.677 1.00 90.81 107 SER A CA 1
ATOM 852 C C . SER A 1 107 ? -2.549 0.885 10.154 1.00 90.81 107 SER A C 1
ATOM 854 O O . SER A 1 107 ? -3.655 1.359 10.401 1.00 90.81 107 SER A O 1
ATOM 856 N N . TYR A 1 108 ? -1.436 1.626 10.196 1.00 87.62 108 TYR A N 1
ATOM 857 C CA . TYR A 1 108 ? -1.452 3.067 10.457 1.00 87.62 108 TYR A CA 1
ATOM 858 C C . TYR A 1 108 ? -2.306 3.813 9.423 1.00 87.62 108 TYR A C 1
ATOM 860 O O . TYR A 1 108 ? -3.125 4.668 9.772 1.00 87.62 108 TYR A O 1
ATOM 868 N N . LYS A 1 109 ? -2.148 3.473 8.136 1.00 90.06 109 LYS A N 1
ATOM 869 C CA . LYS A 1 109 ? -2.898 4.128 7.064 1.00 90.06 109 LYS A CA 1
ATOM 870 C C . LYS A 1 109 ? -4.382 3.779 7.097 1.00 90.06 109 LYS A C 1
ATOM 872 O O . LYS A 1 109 ? -5.196 4.686 6.951 1.00 90.06 109 LYS A O 1
ATOM 877 N N . VAL A 1 110 ? -4.728 2.515 7.358 1.00 92.00 110 VAL A N 1
ATOM 878 C CA . VAL A 1 110 ? -6.110 2.090 7.629 1.00 92.00 110 VAL A CA 1
ATOM 879 C C . VAL A 1 110 ? -6.704 2.938 8.747 1.00 92.00 110 VAL A C 1
ATOM 881 O O . VAL A 1 110 ? -7.719 3.593 8.530 1.00 92.00 110 VAL A O 1
ATOM 884 N N . ALA A 1 111 ? -6.046 2.999 9.909 1.00 90.19 111 ALA A N 1
ATOM 885 C CA . ALA A 1 111 ? -6.587 3.697 11.068 1.00 90.19 111 ALA A CA 1
ATOM 886 C C . ALA A 1 111 ? -6.855 5.186 10.789 1.00 90.19 111 ALA A C 1
ATOM 888 O O . ALA A 1 111 ? -7.895 5.722 11.167 1.00 90.19 111 ALA A O 1
ATOM 889 N N . ARG A 1 112 ? -5.948 5.849 10.059 1.00 86.62 112 ARG A N 1
ATOM 890 C CA . ARG A 1 112 ? -6.128 7.245 9.639 1.00 86.62 112 ARG A CA 1
ATOM 891 C C . ARG A 1 112 ? -7.252 7.412 8.615 1.00 86.62 112 ARG A C 1
ATOM 893 O O . ARG A 1 112 ? -7.990 8.391 8.678 1.00 86.62 112 ARG A O 1
ATOM 900 N N . ASN A 1 113 ? -7.368 6.488 7.666 1.00 86.06 113 ASN A N 1
ATOM 901 C CA . ASN A 1 113 ? -8.367 6.550 6.605 1.00 86.06 113 ASN A CA 1
ATOM 902 C C . ASN A 1 113 ? -9.788 6.264 7.116 1.00 86.06 113 ASN A C 1
ATOM 904 O O . ASN A 1 113 ? -10.738 6.817 6.571 1.00 86.06 113 ASN A O 1
ATOM 908 N N . LEU A 1 114 ? -9.949 5.443 8.158 1.00 88.69 114 LEU A N 1
ATOM 909 C CA . LEU A 1 114 ? -11.258 5.180 8.768 1.00 88.69 114 LEU A CA 1
ATOM 910 C C . LEU A 1 114 ? -11.897 6.450 9.336 1.00 88.69 114 LEU A C 1
ATOM 912 O O . LEU A 1 114 ? -13.100 6.636 9.203 1.00 88.69 114 LEU A O 1
ATOM 916 N N . LEU A 1 115 ? -11.093 7.380 9.859 1.00 88.38 115 LEU A N 1
ATOM 917 C CA . LEU A 1 115 ? -11.570 8.688 10.327 1.00 88.38 115 LEU A CA 1
ATOM 918 C C . LEU A 1 115 ? -12.088 9.601 9.200 1.00 88.38 115 LEU A C 1
ATOM 920 O O . LEU A 1 115 ? -12.658 10.649 9.48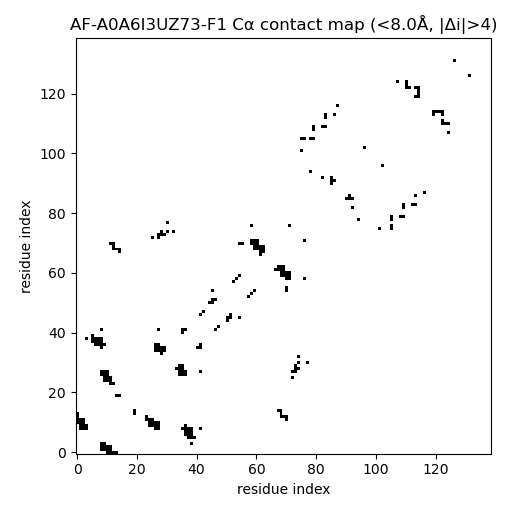3 1.00 88.38 115 LEU A O 1
ATOM 924 N N . GLN A 1 116 ? -11.892 9.238 7.927 1.00 86.56 116 GLN A N 1
ATOM 925 C CA . GLN A 1 116 ? -12.481 9.957 6.791 1.00 86.56 116 GLN A CA 1
ATOM 926 C C . GLN A 1 116 ? -13.911 9.494 6.477 1.00 86.56 116 GLN A C 1
ATOM 928 O O . GLN A 1 116 ? -14.579 10.112 5.651 1.00 86.56 116 GLN A O 1
ATOM 933 N N . ILE A 1 117 ? -14.384 8.407 7.095 1.00 87.44 117 ILE A N 1
ATOM 934 C CA . ILE A 1 117 ? -15.755 7.917 6.941 1.00 87.44 117 ILE A CA 1
ATOM 935 C C . ILE A 1 117 ? -16.641 8.695 7.929 1.00 87.44 117 ILE A C 1
ATOM 937 O O . ILE A 1 117 ? -16.447 8.537 9.133 1.00 87.44 117 ILE A O 1
ATOM 941 N N . PRO A 1 118 ? -17.627 9.499 7.476 1.00 88.44 118 PRO A N 1
ATOM 942 C CA . PRO A 1 118 ? -18.378 10.400 8.361 1.00 88.44 118 PRO A CA 1
ATOM 943 C C . PRO A 1 118 ? -19.105 9.722 9.532 1.00 88.44 118 PRO A C 1
ATOM 945 O O . PRO A 1 118 ? -19.313 10.345 10.568 1.00 88.44 118 PRO A O 1
ATOM 948 N N . SER A 1 119 ? -19.491 8.452 9.385 1.00 88.88 119 SER A N 1
ATOM 949 C CA . SER A 1 119 ? -20.143 7.672 10.444 1.00 88.88 119 SER A CA 1
ATOM 950 C C . SER A 1 119 ? -19.178 7.163 11.523 1.00 88.88 119 SER A C 1
ATOM 952 O O . SER A 1 119 ? -19.628 6.749 12.592 1.00 88.88 119 SER A O 1
ATOM 954 N N . ILE A 1 120 ? -17.862 7.192 11.284 1.00 89.62 120 ILE A N 1
ATOM 955 C CA . ILE A 1 120 ? -16.845 6.728 12.233 1.00 89.62 120 ILE A CA 1
ATOM 956 C C . ILE A 1 120 ? -16.350 7.909 13.064 1.00 89.62 120 ILE A C 1
ATOM 958 O O . ILE A 1 120 ? -15.618 8.773 12.594 1.00 89.62 120 ILE A O 1
ATOM 962 N N . GLN A 1 121 ? -16.706 7.911 14.347 1.00 91.38 121 GLN A N 1
ATOM 963 C CA . GLN A 1 121 ? -16.314 8.977 15.274 1.00 91.38 121 GLN A CA 1
ATOM 964 C C . GLN A 1 121 ? -14.906 8.789 15.848 1.00 91.38 121 GLN A C 1
ATOM 966 O O . GLN A 1 121 ? -14.232 9.760 16.188 1.00 91.38 121 GLN A O 1
ATOM 971 N N . LYS A 1 122 ? -14.477 7.535 16.026 1.00 91.81 122 LYS A N 1
ATOM 972 C CA . LYS A 1 122 ? -13.205 7.178 16.663 1.00 91.81 122 LYS A CA 1
ATOM 973 C C . LYS A 1 122 ? -12.646 5.911 16.037 1.00 91.81 122 LYS A C 1
ATOM 975 O O . LYS A 1 122 ? -13.394 5.013 15.671 1.00 91.81 122 LYS A O 1
ATOM 980 N N . THR A 1 123 ? -11.322 5.833 15.975 1.00 91.06 123 THR A N 1
ATOM 981 C CA . THR A 1 123 ? -10.593 4.622 15.592 1.00 91.06 123 THR A CA 1
ATOM 982 C C . THR A 1 123 ? -9.608 4.279 16.701 1.00 91.06 123 THR A C 1
ATOM 984 O O . THR A 1 123 ? -8.847 5.145 17.130 1.00 91.06 123 THR A O 1
ATOM 987 N N . ILE A 1 124 ? -9.631 3.032 17.173 1.00 90.81 124 ILE A N 1
ATOM 988 C CA . ILE A 1 124 ? -8.716 2.537 18.206 1.00 90.81 124 ILE A CA 1
ATOM 989 C C . ILE A 1 124 ? -7.680 1.650 17.521 1.00 90.81 124 ILE A C 1
ATOM 991 O O . ILE A 1 124 ? -8.027 0.646 16.903 1.00 90.81 124 ILE A O 1
ATOM 995 N N . PHE A 1 125 ? -6.410 2.030 17.624 1.00 89.62 125 PHE A N 1
ATOM 996 C CA . PHE A 1 125 ? -5.292 1.249 17.111 1.00 89.62 125 PHE A CA 1
ATOM 997 C C . PHE A 1 125 ? -4.570 0.583 18.283 1.00 89.62 125 PHE A C 1
ATOM 999 O O . PHE A 1 125 ? -3.956 1.265 19.101 1.00 89.62 125 PHE A O 1
ATOM 1006 N N . VAL A 1 126 ? -4.687 -0.742 18.382 1.00 88.88 126 VAL A N 1
ATOM 1007 C CA . VAL A 1 126 ? -4.086 -1.542 19.457 1.00 88.88 126 VAL A CA 1
ATOM 1008 C C . VAL A 1 126 ? -2.869 -2.274 18.907 1.00 88.88 126 VAL A C 1
ATOM 1010 O O . VAL A 1 126 ? -2.961 -2.949 17.883 1.00 88.88 126 VAL A O 1
ATOM 1013 N N . VAL A 1 127 ? -1.737 -2.140 19.593 1.00 84.38 127 VAL A N 1
ATOM 1014 C CA . VAL A 1 127 ? -0.473 -2.808 19.262 1.00 84.38 127 VAL A CA 1
ATOM 1015 C C . VAL A 1 127 ? 0.109 -3.466 20.503 1.00 84.38 127 VAL A C 1
ATOM 1017 O O . VAL A 1 127 ? -0.082 -2.970 21.614 1.00 84.38 127 VAL A O 1
ATOM 1020 N N . ASP A 1 128 ? 0.826 -4.573 20.315 1.00 84.12 128 ASP A N 1
ATOM 1021 C CA . ASP A 1 128 ? 1.604 -5.179 21.393 1.00 84.12 128 ASP A CA 1
ATOM 1022 C C . ASP A 1 128 ? 2.782 -4.258 21.752 1.00 84.12 128 ASP A C 1
ATOM 1024 O O . ASP A 1 128 ? 3.497 -3.753 20.883 1.00 84.12 128 ASP A O 1
ATOM 1028 N N . ARG A 1 129 ? 2.990 -4.040 23.053 1.00 77.25 129 ARG A N 1
ATOM 1029 C CA . ARG A 1 129 ? 4.067 -3.203 23.591 1.00 77.25 129 ARG A CA 1
ATOM 1030 C C . ARG A 1 129 ? 5.453 -3.672 23.140 1.00 77.25 129 ARG A C 1
ATOM 1032 O O . ARG A 1 129 ? 6.314 -2.835 22.889 1.00 77.25 129 ARG A O 1
ATOM 1039 N N . ARG A 1 130 ? 5.675 -4.983 23.007 1.00 74.44 130 ARG A N 1
ATOM 1040 C CA . ARG A 1 130 ? 6.990 -5.528 22.624 1.00 74.44 130 ARG A CA 1
ATOM 1041 C C . ARG A 1 130 ? 7.394 -5.120 21.206 1.00 74.44 130 ARG A C 1
ATOM 1043 O O . ARG A 1 130 ? 8.563 -4.822 20.969 1.00 74.44 130 ARG A O 1
ATOM 1050 N N . ASP A 1 131 ? 6.426 -5.049 20.295 1.00 67.1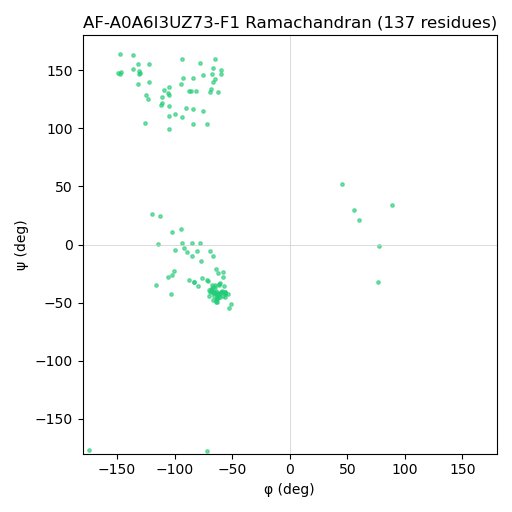2 131 ASP A N 1
ATOM 1051 C CA . ASP A 1 131 ? 6.650 -4.608 18.915 1.00 67.12 131 ASP A CA 1
ATOM 1052 C C . ASP A 1 131 ? 6.945 -3.100 18.837 1.00 67.12 131 ASP A C 1
ATOM 1054 O O . ASP A 1 131 ? 7.696 -2.660 17.962 1.00 67.12 131 ASP A O 1
ATOM 1058 N N . LEU A 1 132 ? 6.377 -2.307 19.756 1.00 59.69 132 LEU A N 1
ATOM 1059 C CA . LEU A 1 132 ? 6.623 -0.866 19.862 1.00 59.69 132 LEU A CA 1
ATOM 1060 C C . LEU A 1 132 ? 8.046 -0.577 20.364 1.00 59.69 132 LEU A C 1
ATOM 1062 O O . LEU A 1 132 ? 8.749 0.260 19.793 1.00 59.69 132 LEU A O 1
ATOM 1066 N N . ASP A 1 133 ? 8.486 -1.310 21.388 1.00 57.28 133 ASP A N 1
ATOM 1067 C CA . ASP A 1 133 ? 9.821 -1.158 21.968 1.00 57.28 133 ASP A CA 1
ATOM 1068 C C . ASP A 1 133 ? 10.904 -1.493 20.919 1.00 57.28 133 ASP A C 1
ATOM 1070 O O . ASP A 1 133 ? 11.806 -0.689 20.687 1.00 57.28 133 ASP A O 1
ATOM 1074 N N . GLN A 1 134 ? 10.757 -2.596 20.170 1.00 59.28 134 GLN A N 1
ATOM 1075 C CA . GLN A 1 134 ? 11.709 -2.987 19.113 1.00 59.28 134 GLN A CA 1
ATOM 1076 C C . GLN A 1 134 ? 11.834 -1.961 17.970 1.00 59.28 134 GLN A C 1
ATOM 1078 O O . GLN A 1 134 ? 12.923 -1.768 17.421 1.00 59.28 134 GLN A O 1
ATOM 1083 N N . GLN A 1 135 ? 10.739 -1.285 17.606 1.00 52.78 135 GLN A N 1
ATOM 1084 C CA . GLN A 1 135 ? 10.748 -0.263 16.551 1.00 52.78 135 GLN A CA 1
ATOM 1085 C C . GLN A 1 135 ? 11.370 1.061 17.015 1.00 52.78 135 GLN A C 1
ATOM 1087 O O . GLN A 1 135 ? 11.959 1.767 16.198 1.00 52.78 135 GLN A O 1
ATOM 1092 N N . THR A 1 136 ? 11.287 1.382 18.310 1.00 43.59 136 THR A N 1
ATOM 1093 C CA . THR A 1 136 ? 11.757 2.669 18.851 1.00 43.59 136 THR A CA 1
ATOM 1094 C C . THR A 1 136 ? 13.244 2.644 19.223 1.00 43.59 136 THR A C 1
ATOM 1096 O O . THR A 1 136 ? 13.917 3.657 19.085 1.00 43.59 136 THR A O 1
ATOM 1099 N N . THR A 1 137 ? 13.801 1.495 19.635 1.00 41.75 137 THR A N 1
ATOM 1100 C CA . THR A 1 137 ? 15.234 1.381 20.008 1.00 41.75 137 THR A CA 1
ATOM 1101 C C . THR A 1 137 ? 16.185 1.233 18.809 1.00 41.75 137 THR A C 1
ATOM 1103 O O . THR A 1 137 ? 17.398 1.227 18.980 1.00 41.75 137 THR A O 1
ATOM 1106 N N . SER A 1 138 ? 15.650 1.113 17.591 1.00 38.28 138 SER A N 1
ATOM 1107 C CA . SER A 1 138 ? 16.432 0.911 16.358 1.00 38.28 138 SER A CA 1
ATOM 1108 C C . SER A 1 138 ? 16.591 2.185 15.506 1.00 38.28 138 SER A C 1
ATOM 1110 O O . SER A 1 138 ? 16.985 2.082 14.343 1.00 38.28 138 SER A O 1
ATOM 1112 N N . SER A 1 139 ? 16.227 3.356 16.046 1.00 35.69 139 SER A N 1
ATOM 1113 C CA . SER A 1 139 ? 16.346 4.673 15.389 1.00 35.69 139 SER A CA 1
ATOM 1114 C C . SER A 1 139 ? 17.483 5.501 15.969 1.00 35.69 139 SER A C 1
ATOM 1116 O O . SER A 1 139 ? 17.673 5.438 17.202 1.00 35.69 139 SER A O 1
#

Foldseek 3Di:
DWDAPQQAIWDAFDDDPVPDDCVRGAFAADLVRHTDGGPVSCCVPQVDPPNVVCQVPQQWDQDPVVRGIHGQHNLLVSVLVVLLVCVVVVHDDDDDDDPPNCPVVSLVSSQVVNVVPVVDPHGDDDDDPVVVVVVVVVD

Solvent-accessible surface area (backbone atoms only — not comparable to full-atom values): 8498 Å² total; per-residue (Å²): 80,77,50,67,79,57,63,53,28,30,35,35,55,66,62,61,80,98,65,65,56,76,90,58,57,37,63,46,39,51,95,86,68,47,76,40,29,38,42,70,62,37,41,61,69,47,61,29,86,67,43,37,58,40,49,68,66,73,37,41,46,76,40,76,91,76,72,39,55,41,58,63,54,45,70,48,50,49,53,40,52,50,50,53,53,30,54,76,71,73,49,86,86,85,84,92,74,67,87,91,73,51,62,68,63,41,53,54,49,37,52,60,53,49,62,71,40,90,89,41,90,77,74,88,87,87,75,63,67,69,66,51,53,62,64,61,75,74,109

pLDDT: mean 87.81, std 11.42, range [35.69, 97.56]

Mean predicted aligned error: 5.52 Å

Organism: Streptococcus pneumoniae (NCBI:txid1313)